Protein AF-U3GX28-F1 (afdb_monomer_lite)

Foldse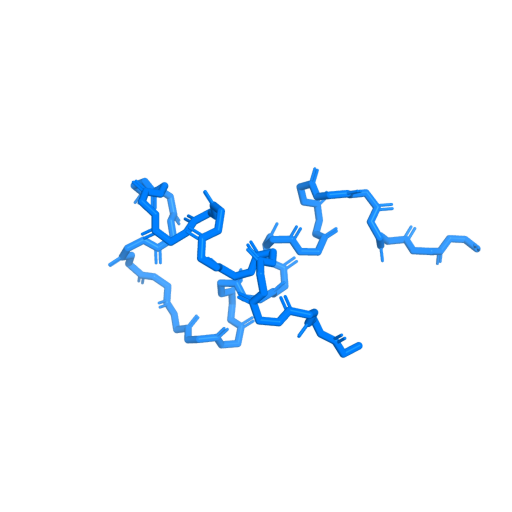ek 3Di:
DDDVVLCVVCVPPPVLPPDDPVVSVVVSCVVV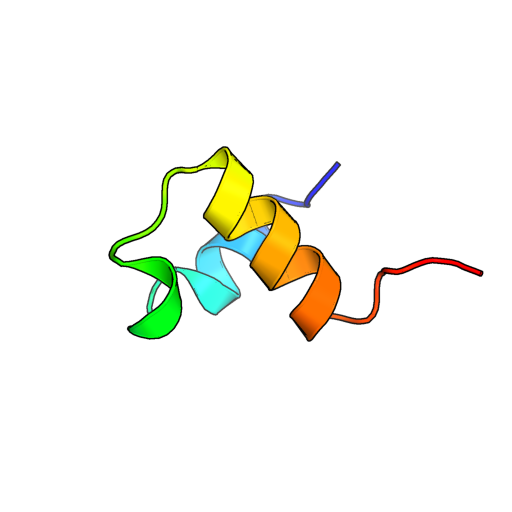VVPPD

Radius of gyration: 9.29 Å; chains: 1; bounding box: 18×15×27 Å

Sequence (37 aa):
MLHWKTFIKHWRDKELQGLTIVEAVEKILEMEGENGV

Secondary structure (DSSP, 8-state):
---HHHHHHHTT-TTTTTS-HHHHHHHHHHHTT----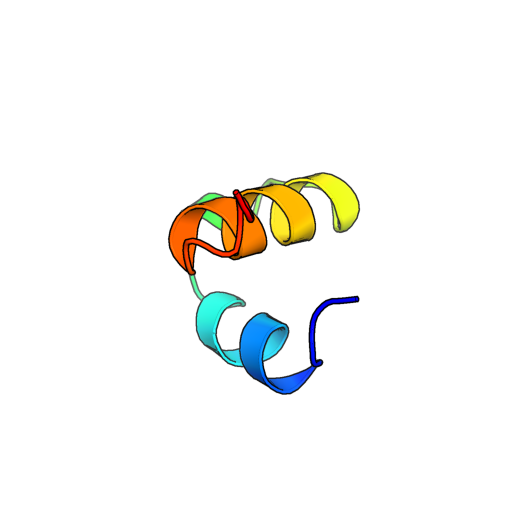

Organism: NCBI:txid469604

Structure (mmCIF, N/CA/C/O backbone):
data_AF-U3GX28-F1
#
_entry.id   AF-U3GX28-F1
#
loop_
_atom_site.group_PDB
_atom_site.id
_atom_site.type_symbol
_atom_site.label_atom_id
_atom_site.label_alt_id
_atom_site.label_comp_id
_atom_site.label_asym_id
_atom_site.label_entity_id
_atom_site.label_seq_id
_atom_site.pdbx_PDB_ins_code
_atom_site.Cartn_x
_atom_site.Cartn_y
_atom_site.Cartn_z
_atom_site.occupancy
_atom_site.B_iso_or_equiv
_atom_site.auth_seq_id
_atom_site.auth_comp_id
_atom_site.auth_asym_id
_atom_site.auth_atom_id
_atom_site.pdbx_PDB_model_num
ATOM 1 N N . MET A 1 1 ? 1.766 -4.754 -14.923 1.00 62.81 1 MET A N 1
ATOM 2 C CA . MET A 1 1 ? 1.759 -5.837 -13.911 1.00 62.81 1 MET A CA 1
ATOM 3 C C . MET A 1 1 ? 2.698 -5.409 -12.807 1.00 62.81 1 MET A C 1
ATOM 5 O O . MET A 1 1 ? 3.888 -5.281 -13.066 1.00 62.81 1 MET A O 1
ATOM 9 N N . LEU A 1 2 ? 2.154 -5.068 -11.639 1.00 71.50 2 LEU A N 1
ATOM 10 C CA . LEU A 1 2 ? 2.921 -4.404 -10.591 1.00 71.50 2 LEU A CA 1
ATOM 11 C C . LEU A 1 2 ? 4.058 -5.310 -10.104 1.00 71.50 2 LEU A C 1
ATOM 13 O O . LEU A 1 2 ? 3.834 -6.468 -9.744 1.00 71.50 2 LEU A O 1
ATOM 17 N N . HIS A 1 3 ? 5.283 -4.790 -10.087 1.00 77.88 3 HIS A N 1
ATOM 18 C CA . HIS A 1 3 ? 6.403 -5.540 -9.544 1.00 77.88 3 HIS A CA 1
ATOM 19 C C . HIS A 1 3 ? 6.192 -5.709 -8.033 1.00 77.88 3 HIS A C 1
ATOM 21 O O . HIS A 1 3 ? 5.899 -4.745 -7.328 1.00 77.88 3 HIS A O 1
ATOM 27 N N . TRP A 1 4 ? 6.360 -6.927 -7.514 1.00 78.69 4 TRP A N 1
ATOM 28 C CA . TRP A 1 4 ? 6.098 -7.251 -6.101 1.00 78.69 4 TRP A CA 1
ATOM 29 C C . TRP A 1 4 ? 6.827 -6.316 -5.114 1.00 78.69 4 TRP A C 1
ATOM 31 O O . TRP A 1 4 ? 6.322 -6.017 -4.036 1.00 78.69 4 TRP A O 1
ATOM 41 N N . LYS A 1 5 ? 7.988 -5.778 -5.513 1.00 80.25 5 LYS A N 1
ATOM 42 C CA . LYS A 1 5 ? 8.731 -4.773 -4.737 1.00 80.25 5 LYS A CA 1
ATOM 43 C C . LYS A 1 5 ? 7.944 -3.475 -4.525 1.00 80.25 5 LYS A C 1
ATOM 45 O O . LYS A 1 5 ? 7.992 -2.921 -3.432 1.00 80.25 5 LYS A O 1
ATOM 50 N N . THR A 1 6 ? 7.228 -3.008 -5.543 1.00 82.31 6 THR A N 1
ATOM 51 C CA . THR A 1 6 ? 6.381 -1.810 -5.473 1.00 82.31 6 THR A CA 1
ATOM 52 C C . THR A 1 6 ? 5.196 -2.054 -4.547 1.00 82.31 6 THR A C 1
ATOM 54 O O . THR A 1 6 ? 4.853 -1.193 -3.745 1.00 82.31 6 THR A O 1
ATOM 57 N N . PHE A 1 7 ? 4.647 -3.270 -4.566 1.00 79.06 7 PHE A N 1
ATOM 58 C CA . PHE A 1 7 ? 3.590 -3.663 -3.640 1.00 79.06 7 PHE A CA 1
ATOM 59 C C . PHE A 1 7 ? 4.050 -3.591 -2.181 1.00 79.06 7 PHE A C 1
ATOM 61 O O . PHE A 1 7 ? 3.386 -2.976 -1.358 1.00 79.06 7 PHE A O 1
ATOM 68 N N . ILE A 1 8 ? 5.223 -4.153 -1.858 1.00 83.50 8 ILE A N 1
ATOM 69 C CA . ILE A 1 8 ? 5.769 -4.105 -0.490 1.00 83.50 8 ILE A CA 1
ATOM 70 C C . ILE A 1 8 ? 6.087 -2.677 -0.046 1.00 83.50 8 ILE A C 1
ATOM 72 O O . ILE A 1 8 ? 5.867 -2.346 1.117 1.00 83.50 8 ILE A O 1
ATOM 76 N N . LYS A 1 9 ? 6.618 -1.842 -0.950 1.00 85.06 9 LYS A N 1
ATOM 77 C CA . LYS A 1 9 ? 6.966 -0.442 -0.664 1.00 85.06 9 LYS A CA 1
ATOM 78 C C . LYS A 1 9 ? 5.769 0.318 -0.088 1.00 85.06 9 LYS A C 1
ATOM 80 O O . LYS A 1 9 ? 5.936 1.040 0.888 1.00 85.06 9 LYS A O 1
ATOM 85 N N . HIS A 1 10 ? 4.588 0.079 -0.655 1.00 82.50 10 HIS A N 1
ATOM 86 C CA . HIS A 1 10 ? 3.335 0.731 -0.277 1.00 82.50 10 HIS A CA 1
ATOM 87 C C . HIS A 1 10 ? 2.467 -0.117 0.667 1.00 82.50 10 HIS A C 1
ATOM 89 O O . HIS A 1 10 ? 1.500 0.369 1.228 1.00 82.50 10 HIS A O 1
ATOM 95 N N . TRP A 1 11 ? 2.823 -1.372 0.958 1.00 80.75 11 TRP A N 1
ATOM 96 C CA . TRP A 1 11 ? 2.033 -2.276 1.818 1.00 80.75 11 TRP A CA 1
ATOM 97 C C . TRP A 1 11 ? 1.745 -1.726 3.229 1.00 80.75 11 TRP A C 1
ATOM 99 O O . TRP A 1 11 ? 0.812 -2.153 3.912 1.00 80.75 11 TRP A O 1
ATOM 109 N N . ARG A 1 12 ? 2.568 -0.782 3.696 1.00 82.69 12 ARG A N 1
ATOM 110 C CA . ARG A 1 12 ? 2.424 -0.141 5.007 1.00 82.69 12 ARG A CA 1
ATOM 111 C C . ARG A 1 12 ? 1.591 1.145 4.975 1.00 82.69 12 ARG A C 1
ATOM 113 O O . ARG A 1 12 ? 1.342 1.705 6.045 1.00 82.69 12 ARG A O 1
ATOM 120 N N . A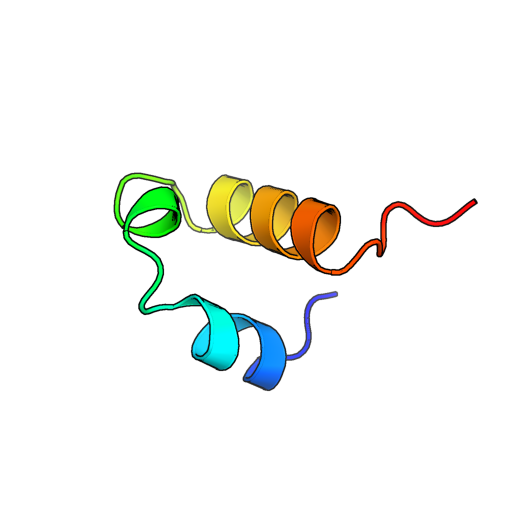SP A 1 13 ? 1.149 1.591 3.801 1.00 85.50 13 ASP A N 1
ATOM 121 C CA . ASP A 1 13 ? 0.273 2.746 3.660 1.00 85.50 13 ASP A CA 1
ATOM 122 C C . ASP A 1 13 ? -1.107 2.441 4.222 1.00 85.50 13 ASP A C 1
ATOM 124 O O . ASP A 1 13 ? -1.812 1.524 3.795 1.00 85.50 13 ASP A O 1
ATOM 128 N N . 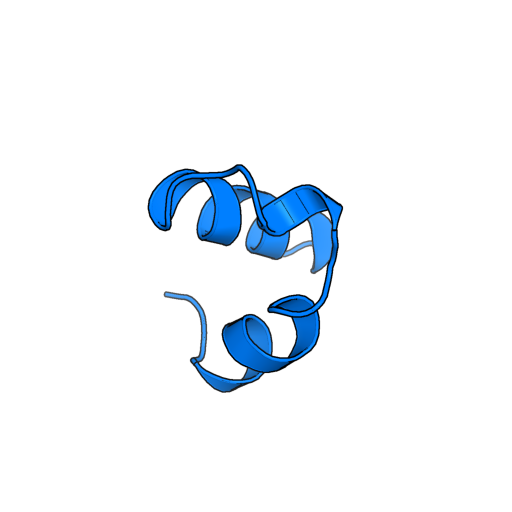LYS A 1 14 ? -1.514 3.256 5.197 1.00 83.44 14 LYS A N 1
ATOM 129 C CA . LYS A 1 14 ? -2.824 3.141 5.851 1.00 83.44 14 LYS A CA 1
ATOM 130 C C . LYS A 1 14 ? -3.975 3.280 4.858 1.00 83.44 14 LYS A C 1
ATOM 132 O O . LYS A 1 14 ? -5.038 2.717 5.085 1.00 83.44 14 LYS A O 1
ATOM 137 N N . GLU A 1 15 ? -3.744 3.992 3.759 1.00 82.00 15 GLU A N 1
ATOM 138 C CA . GLU A 1 15 ? -4.695 4.161 2.665 1.00 82.00 15 GLU A CA 1
ATOM 139 C C . GLU A 1 15 ? -4.975 2.879 1.870 1.00 82.00 15 GLU A C 1
ATOM 141 O O . GLU A 1 15 ? -5.987 2.821 1.176 1.00 82.00 15 GLU A O 1
ATOM 146 N N . LEU A 1 16 ? -4.103 1.870 1.974 1.00 83.38 16 LEU A N 1
ATOM 147 C CA . LEU A 1 16 ? -4.225 0.586 1.281 1.00 83.38 16 LEU A CA 1
ATOM 148 C C . LEU A 1 16 ? -4.699 -0.544 2.209 1.00 83.38 16 LEU A C 1
ATOM 150 O O . LEU A 1 16 ? -5.174 -1.568 1.730 1.00 83.38 16 LEU A O 1
ATOM 154 N N . GLN A 1 17 ? -4.638 -0.359 3.534 1.00 81.94 17 GLN A N 1
ATOM 155 C CA . GLN A 1 17 ? -4.991 -1.392 4.525 1.00 81.94 17 GLN A CA 1
ATOM 156 C C . GLN A 1 17 ? -6.492 -1.715 4.633 1.00 81.94 17 GLN A C 1
ATOM 158 O O . GLN A 1 17 ? -6.861 -2.638 5.356 1.00 81.94 17 GLN A O 1
ATOM 163 N N . GLY A 1 18 ? -7.353 -0.977 3.930 1.00 86.19 18 GLY A N 1
ATOM 164 C CA . GLY A 1 18 ? -8.795 -1.239 3.847 1.00 86.19 18 GLY A CA 1
ATOM 165 C C . GLY A 1 18 ? -9.286 -1.615 2.449 1.00 86.19 18 GLY A C 1
ATOM 166 O O . GLY A 1 18 ? -10.484 -1.807 2.271 1.00 86.19 18 GLY A O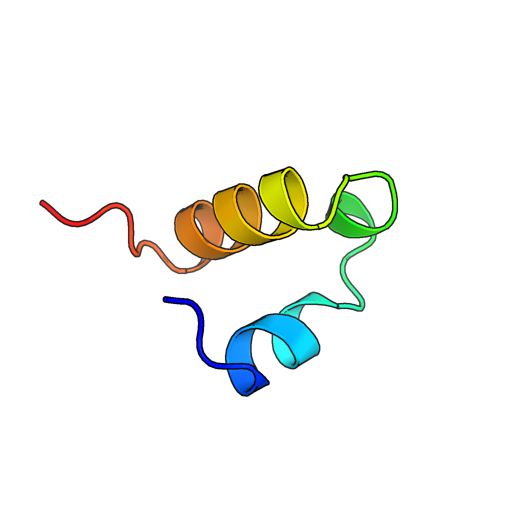 1
ATOM 167 N N . LEU A 1 19 ? -8.383 -1.689 1.469 1.00 87.19 19 LEU A N 1
ATOM 168 C CA . LEU A 1 19 ? -8.716 -1.930 0.070 1.00 87.19 19 LEU A CA 1
ATOM 169 C C . LEU A 1 19 ? -8.546 -3.405 -0.285 1.00 87.19 19 LEU A C 1
ATOM 171 O O . LEU A 1 19 ? -7.715 -4.117 0.286 1.00 87.19 19 LEU A O 1
ATOM 175 N N . THR A 1 20 ? -9.317 -3.873 -1.264 1.00 88.31 20 THR A N 1
ATOM 176 C CA . THR A 1 20 ? -9.046 -5.180 -1.871 1.00 88.31 20 THR A CA 1
ATOM 177 C C . THR A 1 20 ? -7.704 -5.153 -2.608 1.00 88.31 20 THR A C 1
ATOM 179 O O . THR A 1 20 ? -7.211 -4.093 -2.981 1.00 88.31 20 THR A O 1
ATOM 182 N N . ILE A 1 21 ? -7.087 -6.317 -2.854 1.00 84.00 21 ILE A N 1
ATOM 183 C CA . ILE A 1 21 ? -5.785 -6.380 -3.551 1.00 84.00 21 ILE A CA 1
ATOM 184 C C . ILE A 1 21 ? -5.838 -5.668 -4.913 1.00 84.00 21 ILE A C 1
ATOM 186 O O . ILE A 1 21 ? -4.865 -5.025 -5.290 1.00 84.00 21 ILE A O 1
ATOM 190 N N . VAL A 1 22 ? -6.963 -5.752 -5.631 1.00 86.75 22 VAL A N 1
ATOM 191 C CA . VAL A 1 22 ? -7.146 -5.084 -6.930 1.00 86.75 22 VAL A CA 1
ATOM 192 C C . VAL A 1 22 ? -7.151 -3.565 -6.764 1.00 86.75 22 VAL A C 1
ATOM 194 O O . VAL A 1 22 ? -6.342 -2.894 -7.395 1.00 86.75 22 VAL A O 1
ATOM 197 N N . GLU A 1 23 ? -7.963 -3.038 -5.846 1.00 88.50 23 GLU A N 1
ATOM 198 C CA . GLU A 1 23 ? -8.023 -1.599 -5.556 1.00 88.50 23 GLU A CA 1
ATOM 199 C C . GLU A 1 23 ? -6.693 -1.062 -5.017 1.00 88.50 23 GLU A C 1
ATOM 201 O O . GLU A 1 23 ? -6.263 0.031 -5.374 1.00 88.50 23 GLU A O 1
ATOM 206 N N . ALA A 1 24 ? -6.009 -1.841 -4.175 1.00 87.62 24 ALA A N 1
ATOM 207 C CA . ALA A 1 24 ? -4.693 -1.479 -3.679 1.00 87.62 24 ALA A CA 1
ATOM 208 C C . ALA A 1 24 ? -3.677 -1.404 -4.825 1.00 87.62 24 ALA A C 1
ATOM 210 O O . ALA A 1 24 ? -2.877 -0.477 -4.868 1.00 87.62 24 ALA A O 1
ATOM 211 N N . VAL A 1 25 ? -3.719 -2.341 -5.779 1.00 84.69 25 VAL A N 1
ATOM 212 C CA . VAL A 1 25 ? -2.857 -2.313 -6.968 1.00 84.69 25 VAL A CA 1
ATOM 213 C C . VAL A 1 25 ? -3.183 -1.120 -7.869 1.00 84.69 25 VAL A C 1
ATOM 215 O O . VAL A 1 25 ? -2.249 -0.444 -8.290 1.00 84.69 25 VAL A O 1
ATOM 218 N N . GLU A 1 26 ? -4.457 -0.820 -8.134 1.00 87.12 26 GLU A N 1
ATOM 219 C CA . GLU A 1 26 ? -4.862 0.357 -8.922 1.00 87.12 26 GLU A CA 1
ATOM 220 C C . GLU A 1 26 ? -4.396 1.662 -8.271 1.00 87.12 26 GLU A C 1
ATOM 222 O O . GLU A 1 26 ? -3.796 2.508 -8.930 1.00 87.12 26 GLU A O 1
ATOM 227 N N . LYS A 1 27 ? -4.573 1.790 -6.954 1.00 86.75 27 LYS A N 1
ATOM 228 C CA . LYS A 1 27 ? -4.155 2.980 -6.213 1.00 86.75 27 LYS A CA 1
ATOM 229 C C . LYS A 1 27 ? -2.632 3.120 -6.151 1.00 86.75 27 LYS A C 1
ATOM 231 O O . LYS A 1 27 ? -2.114 4.223 -6.283 1.00 86.75 27 LYS A O 1
ATOM 236 N N . ILE A 1 28 ? -1.893 2.015 -6.020 1.00 86.50 28 ILE A N 1
ATOM 237 C CA . ILE A 1 28 ? -0.424 2.029 -6.113 1.00 86.50 28 ILE A CA 1
ATOM 238 C C . ILE A 1 28 ? 0.034 2.463 -7.514 1.00 86.50 28 ILE A C 1
ATOM 240 O O . ILE A 1 28 ? 0.992 3.226 -7.622 1.00 86.50 28 ILE A O 1
ATOM 244 N N . LEU A 1 29 ? -0.626 1.994 -8.579 1.00 84.50 29 LEU A N 1
ATOM 245 C CA . LEU A 1 29 ? -0.323 2.411 -9.954 1.00 84.50 29 LEU A CA 1
ATOM 246 C C . LEU A 1 29 ? -0.582 3.911 -10.153 1.00 84.50 29 LEU A C 1
ATOM 248 O O . LEU A 1 29 ? 0.232 4.594 -10.774 1.00 84.50 29 LEU A O 1
ATOM 252 N N . GLU A 1 30 ? -1.667 4.429 -9.573 1.00 86.19 30 GLU A N 1
ATOM 253 C CA . GLU A 1 30 ? -1.996 5.857 -9.577 1.00 86.19 30 GLU A CA 1
ATOM 254 C C . GLU A 1 30 ? -0.949 6.691 -8.813 1.00 86.19 30 GLU A C 1
ATOM 256 O O . GLU A 1 30 ? -0.475 7.706 -9.322 1.00 86.19 30 GLU A O 1
ATOM 261 N N . MET A 1 31 ? -0.511 6.230 -7.634 1.00 82.88 31 MET A N 1
ATOM 262 C CA . MET A 1 31 ? 0.510 6.898 -6.810 1.00 82.88 31 MET A CA 1
ATOM 263 C C . MET A 1 31 ? 1.910 6.881 -7.437 1.00 82.88 31 MET A C 1
ATOM 265 O O . MET A 1 31 ? 2.655 7.850 -7.301 1.00 82.88 31 MET A O 1
ATOM 269 N N . GLU A 1 32 ? 2.292 5.793 -8.110 1.00 80.06 32 GLU A N 1
ATOM 270 C CA . GLU A 1 32 ? 3.581 5.697 -8.812 1.00 80.06 32 GLU A CA 1
ATOM 271 C C . GLU A 1 32 ? 3.563 6.415 -10.174 1.00 80.06 32 GLU A C 1
ATOM 273 O O . GLU A 1 32 ? 4.599 6.499 -10.832 1.00 80.06 32 GLU A O 1
ATOM 278 N N . GLY A 1 33 ? 2.419 6.972 -10.592 1.00 71.50 33 GLY A N 1
ATOM 279 C CA . GLY A 1 33 ? 2.297 7.696 -11.856 1.00 71.50 33 GLY A CA 1
ATOM 280 C C . GLY A 1 33 ? 2.354 6.793 -13.090 1.00 71.50 33 GLY A C 1
ATOM 281 O O . GLY A 1 33 ? 2.526 7.295 -14.197 1.00 71.50 33 GLY A O 1
ATOM 282 N N . GLU A 1 34 ? 2.162 5.478 -12.931 1.00 63.97 34 GLU A N 1
ATOM 283 C CA . GLU A 1 34 ? 2.012 4.521 -14.039 1.00 63.97 34 GLU A CA 1
ATOM 284 C C . GLU A 1 34 ? 0.591 4.546 -14.633 1.00 63.97 34 GLU A C 1
ATOM 286 O O . GLU A 1 34 ? 0.132 3.568 -15.223 1.00 63.97 34 GLU A O 1
ATOM 291 N N . ASN A 1 35 ? -0.110 5.680 -14.546 1.00 54.72 35 ASN A N 1
ATOM 292 C CA . ASN A 1 35 ? -1.190 5.956 -15.483 1.00 54.72 35 ASN A CA 1
ATOM 293 C C . ASN A 1 35 ? -0.541 6.419 -16.795 1.00 54.72 35 ASN A C 1
ATOM 295 O O . ASN A 1 35 ? -0.434 7.612 -17.081 1.00 54.72 35 ASN A O 1
ATOM 299 N N . GLY A 1 36 ? 0.014 5.441 -17.516 1.00 50.03 36 GLY A N 1
ATOM 300 C CA . GLY A 1 36 ? 0.700 5.630 -18.785 1.00 50.03 36 GLY A CA 1
ATOM 301 C C . GLY A 1 36 ? -0.186 6.355 -19.794 1.00 50.03 36 GLY A C 1
ATOM 302 O O . GLY A 1 36 ? -1.214 5.829 -20.221 1.00 50.03 36 GLY A O 1
ATOM 303 N N . VAL A 1 37 ? 0.250 7.558 -20.166 1.00 40.44 37 VAL A N 1
ATOM 304 C CA . VAL A 1 37 ? 0.088 8.087 -21.528 1.00 40.44 37 VAL A CA 1
ATOM 305 C C . VAL A 1 37 ? 0.964 7.268 -22.470 1.00 40.44 37 VAL A C 1
ATOM 307 O O . VAL A 1 37 ? 2.090 6.914 -22.049 1.00 40.44 37 VAL A O 1
#

pLDDT: mean 79.22, std 11.0, range [40.44, 88.5]